Protein AF-A0A915I0V1-F1 (afdb_monomer_lite)

Secondary structure (DSSP, 8-state):
-HHHHS-HHHHHHHHHHHHHHHHHHHHHHHHHHHHHHHHHHHHTT--SSSSSHHHHHHHHHHHHHHHHHHHHH-HHHHHHHHHHHHHHHHHHHHHHHHHHHSPPPTTTT--

Foldseek 3Di:
DCCVPPPVVCVVVVVVVVVVVVVVVVLVVLLVVLVVVLVVCVVVVHDPDPSDPVSSVVSSVVVVVVVVVVVVVDCVVVVVVVVVVVVVVVVVVVVVVVVVVDDDDPVRVVD

Sequence (111 aa):
MISRSLGPEFGGSVGIVFSLANIMAGAMNVVGFAETCRDLMRDHKTKIIDADTNDIRIIGCAVLLLLACIVLVGVDFEIKAQVVLLVVLTAALVNYAVGTFLTPTLVQRSK

Radius of gyration: 20.17 Å; chains: 1; bounding box: 41×42×51 Å

pLDDT: mean 87.23, std 10.29, range [47.47, 96.69]

InterPro domains:
  IPR004841 Amino acid permease/SLC12A domain [PF00324] (1-104)
  IPR004842 SLC12A transporter family [PTHR11827] (1-105)

Structure (mmCIF, N/CA/C/O backbone):
data_AF-A0A915I0V1-F1
#
_entry.id   AF-A0A915I0V1-F1
#
loop_
_atom_site.group_PDB
_atom_site.id
_atom_site.type_symbol
_atom_site.label_atom_id
_atom_site.label_alt_id
_atom_site.label_comp_id
_atom_site.label_asym_id
_atom_site.label_entity_id
_atom_site.label_seq_id
_atom_site.pdbx_PDB_ins_code
_atom_site.Cartn_x
_atom_site.Cartn_y
_atom_site.Cartn_z
_atom_site.occupancy
_atom_site.B_iso_or_equiv
_atom_site.auth_seq_id
_atom_site.auth_comp_id
_atom_site.auth_asym_id
_atom_site.auth_atom_id
_atom_site.pdbx_PDB_model_num
ATOM 1 N N . MET A 1 1 ? -13.881 4.326 23.226 1.00 69.62 1 MET A N 1
ATOM 2 C CA . MET A 1 1 ? -13.553 3.652 24.507 1.00 69.62 1 MET A CA 1
ATOM 3 C C . MET A 1 1 ? -12.560 4.471 25.331 1.00 69.62 1 MET A C 1
ATOM 5 O O . MET A 1 1 ? -12.857 4.744 26.480 1.00 69.62 1 MET A O 1
ATOM 9 N N . ILE A 1 2 ? -11.469 4.969 24.738 1.00 71.56 2 ILE A N 1
ATOM 10 C CA . ILE A 1 2 ? -10.422 5.762 25.421 1.00 71.56 2 ILE A CA 1
ATOM 11 C C . ILE A 1 2 ? -10.945 7.077 26.040 1.00 71.56 2 ILE A C 1
ATOM 13 O O . ILE A 1 2 ? -10.708 7.327 27.217 1.00 71.56 2 ILE A O 1
ATOM 17 N N . SER A 1 3 ? -11.728 7.879 25.308 1.00 70.38 3 SER A N 1
ATOM 18 C CA . SER A 1 3 ? -12.257 9.167 25.807 1.00 70.38 3 SER A CA 1
ATOM 19 C C . SER A 1 3 ? -13.224 9.052 26.993 1.00 70.38 3 SER A C 1
ATOM 21 O O . SER A 1 3 ? -13.386 10.007 27.746 1.00 70.38 3 SER A O 1
ATOM 23 N N . ARG A 1 4 ? -13.856 7.883 27.177 1.00 79.19 4 ARG A N 1
ATOM 24 C CA . ARG A 1 4 ? -14.727 7.593 28.328 1.00 79.19 4 ARG A CA 1
ATOM 25 C C . ARG A 1 4 ? -13.945 7.165 29.570 1.00 79.19 4 ARG A C 1
ATOM 27 O O . ARG A 1 4 ? -14.431 7.387 30.669 1.00 79.19 4 ARG A O 1
ATOM 34 N N . SER A 1 5 ? -12.772 6.556 29.398 1.00 83.19 5 SER A N 1
ATOM 35 C CA . SER A 1 5 ? -11.957 6.045 30.508 1.00 83.19 5 SER A CA 1
ATOM 36 C C . SER A 1 5 ? -10.888 7.031 30.991 1.00 83.19 5 SER A C 1
ATOM 38 O O . SER A 1 5 ? -10.530 6.981 32.159 1.00 83.19 5 SER A O 1
ATOM 40 N N . LEU A 1 6 ? -10.377 7.913 30.122 1.00 78.25 6 LEU A N 1
ATOM 41 C CA . LEU A 1 6 ? -9.246 8.815 30.417 1.00 78.25 6 LEU A CA 1
ATOM 42 C C . LEU A 1 6 ? -9.624 10.307 30.449 1.00 78.25 6 LEU A C 1
ATOM 44 O O . LEU A 1 6 ? -8.768 11.156 30.667 1.00 78.25 6 LEU A O 1
ATOM 48 N N . GLY A 1 7 ? -10.901 10.631 30.240 1.00 86.00 7 GLY A N 1
ATOM 49 C CA . GLY A 1 7 ? -11.389 12.006 30.163 1.00 86.00 7 GLY A CA 1
ATOM 50 C C . GLY A 1 7 ? -11.282 12.620 28.755 1.00 86.00 7 GLY A C 1
ATOM 51 O O . GLY A 1 7 ? -10.515 12.145 27.908 1.00 86.00 7 GLY A O 1
ATOM 52 N N . PRO A 1 8 ? -12.079 13.666 28.468 1.00 81.00 8 PRO A N 1
ATOM 53 C CA . PRO A 1 8 ? -12.168 14.284 27.143 1.00 81.00 8 PRO A CA 1
ATOM 54 C C . PRO A 1 8 ? -10.851 14.930 26.685 1.00 81.00 8 PRO A C 1
ATOM 56 O O . PRO A 1 8 ? -10.538 14.898 25.496 1.00 81.00 8 PRO A O 1
ATOM 59 N N . GLU A 1 9 ? -10.050 15.444 27.619 1.00 86.75 9 GLU A N 1
ATOM 60 C CA . GLU A 1 9 ? -8.743 16.063 27.360 1.00 86.75 9 GLU A CA 1
ATOM 61 C C . GLU A 1 9 ? -7.677 15.072 26.856 1.00 86.75 9 GLU A C 1
ATOM 63 O O . GLU A 1 9 ? -6.999 15.328 25.853 1.00 86.75 9 GLU A O 1
ATOM 68 N N . PHE A 1 10 ? -7.581 13.890 27.468 1.00 79.38 10 PHE A N 1
ATOM 69 C CA . PHE A 1 10 ? -6.691 12.824 26.999 1.00 79.38 10 PHE A CA 1
ATOM 70 C C . PHE A 1 10 ? -7.267 12.084 25.788 1.00 79.38 10 PHE A C 1
ATOM 72 O O . PHE A 1 10 ? -6.529 11.687 24.891 1.00 79.38 10 PHE A O 1
ATOM 79 N N . GLY A 1 11 ? -8.592 11.935 25.705 1.00 87.38 11 GLY A N 1
ATOM 80 C CA . GLY A 1 11 ? -9.243 11.311 24.553 1.00 87.38 11 GLY A CA 1
ATOM 81 C C . GLY A 1 11 ? -9.078 12.106 23.254 1.00 87.38 11 GLY A C 1
ATOM 82 O O . GLY A 1 11 ? -8.844 11.508 22.204 1.00 87.38 11 GLY A O 1
ATOM 83 N N . GLY A 1 12 ? -9.185 13.438 23.319 1.00 88.31 12 GLY A N 1
ATOM 84 C CA . GLY A 1 12 ? -9.060 14.315 22.153 1.00 88.31 12 GLY A CA 1
ATOM 85 C C . GLY A 1 12 ? -7.630 14.395 21.617 1.00 88.31 12 GLY A C 1
ATOM 86 O O . GLY A 1 12 ? -7.403 14.193 20.425 1.00 88.31 12 GLY A O 1
ATOM 87 N N . SER A 1 13 ? -6.656 14.624 22.501 1.00 90.56 13 SER A N 1
ATOM 88 C CA . SER A 1 13 ? -5.237 14.725 22.130 1.00 90.56 13 SER A CA 1
ATOM 89 C C . SER A 1 13 ? -4.688 13.414 21.557 1.00 90.56 13 SER A C 1
ATOM 91 O O . SER A 1 13 ? -4.116 13.409 20.465 1.00 90.56 13 SER A O 1
ATOM 93 N N . VAL A 1 14 ? -4.935 12.284 22.229 1.00 91.50 14 VAL A N 1
ATOM 94 C CA . VAL A 1 14 ? -4.529 10.954 21.741 1.00 91.50 14 VAL A CA 1
ATOM 95 C C . VAL A 1 14 ? -5.239 10.607 20.430 1.00 91.50 14 VAL A C 1
ATOM 97 O O . VAL A 1 14 ? -4.620 10.039 19.533 1.00 91.50 14 VAL A O 1
ATOM 100 N N . GLY A 1 15 ? -6.512 10.989 20.276 1.00 91.31 15 GLY A N 1
ATOM 101 C CA . GLY A 1 15 ? -7.277 10.757 19.050 1.00 91.31 15 GLY A CA 1
ATOM 102 C C . GLY A 1 15 ? -6.679 11.440 17.816 1.00 91.31 15 GLY A C 1
ATOM 103 O O . GLY A 1 15 ? -6.591 10.817 16.759 1.00 91.31 15 GLY A O 1
ATOM 104 N N . ILE A 1 16 ? -6.212 12.687 17.949 1.00 93.75 16 ILE A N 1
ATOM 105 C CA . ILE A 1 16 ? -5.583 13.426 16.841 1.00 93.75 16 ILE A CA 1
ATOM 106 C C . ILE A 1 16 ? -4.269 12.759 16.422 1.00 93.75 16 ILE A C 1
ATOM 108 O O . ILE A 1 16 ? -4.060 12.506 15.235 1.00 93.75 16 ILE A O 1
ATOM 112 N N . VAL A 1 17 ? -3.407 12.425 17.387 1.00 94.69 17 VAL A N 1
ATOM 113 C CA . VAL A 1 17 ? -2.121 11.765 17.108 1.00 94.69 17 VAL A CA 1
ATOM 114 C C . VAL A 1 17 ? -2.341 10.394 16.467 1.00 94.69 17 VAL A C 1
ATOM 116 O O . VAL A 1 17 ? -1.687 10.060 15.481 1.00 94.69 17 VAL A O 1
ATOM 119 N N . PHE A 1 18 ? -3.300 9.618 16.975 1.00 93.56 18 PHE A N 1
ATOM 120 C CA . PHE A 1 18 ? -3.639 8.309 16.421 1.00 93.56 18 PHE A CA 1
ATOM 121 C C . PHE A 1 18 ? -4.204 8.403 14.997 1.00 93.56 18 PHE A C 1
ATOM 123 O O . PHE A 1 18 ? -3.858 7.593 14.140 1.00 93.56 18 PHE A O 1
ATOM 130 N N . SER A 1 19 ? -5.043 9.402 14.714 1.00 94.75 19 SER A N 1
ATOM 131 C CA . SER A 1 19 ?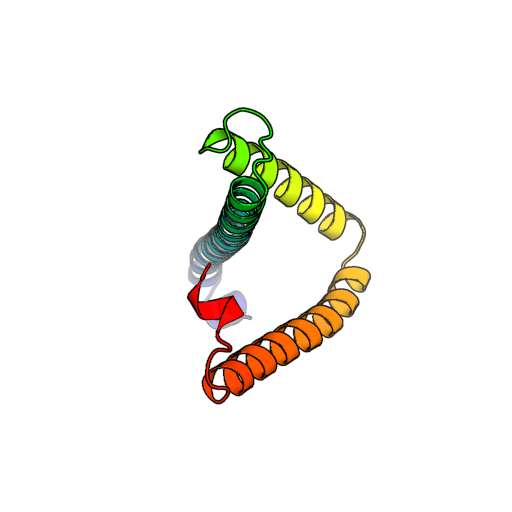 -5.558 9.636 13.360 1.00 94.75 19 SER A CA 1
ATOM 132 C C . SER A 1 19 ? -4.425 9.953 12.379 1.00 94.75 19 SER A C 1
ATOM 134 O O . SER A 1 19 ? -4.311 9.307 11.337 1.00 94.75 19 SER A O 1
ATOM 136 N N . LEU A 1 20 ? -3.515 10.862 12.749 1.00 96.12 20 LEU A N 1
ATOM 137 C CA . LEU A 1 20 ? -2.339 11.192 11.937 1.00 96.12 20 LEU A CA 1
ATOM 138 C C . LEU A 1 20 ? -1.439 9.976 11.695 1.00 96.12 20 LEU A C 1
ATOM 140 O O . LEU A 1 20 ? -0.980 9.771 10.573 1.00 96.12 20 LEU A O 1
ATOM 144 N N . ALA A 1 21 ? -1.224 9.147 12.718 1.00 96.69 21 ALA A N 1
ATOM 145 C CA . ALA A 1 21 ? -0.447 7.921 12.584 1.00 96.69 21 ALA A CA 1
ATOM 146 C C . ALA A 1 21 ? -1.073 6.950 11.567 1.00 96.69 21 ALA A C 1
ATOM 148 O O . ALA A 1 21 ? -0.360 6.415 10.721 1.00 96.69 21 ALA A O 1
ATOM 149 N N . ASN A 1 22 ? -2.399 6.768 11.589 1.00 95.44 22 ASN A N 1
ATOM 150 C CA . ASN A 1 22 ? -3.089 5.925 10.607 1.00 95.44 22 ASN A CA 1
ATOM 151 C C . ASN A 1 22 ? -3.019 6.503 9.187 1.00 95.44 22 ASN A C 1
ATOM 153 O O . ASN A 1 22 ? -2.815 5.750 8.237 1.00 95.44 22 ASN A O 1
ATOM 157 N N . ILE A 1 23 ? -3.130 7.827 9.034 1.00 95.19 23 ILE A N 1
ATOM 158 C CA . ILE A 1 23 ? -2.980 8.495 7.731 1.00 95.19 23 ILE A CA 1
ATOM 159 C C . ILE A 1 23 ? -1.572 8.261 7.172 1.00 95.19 23 ILE A C 1
ATOM 161 O O . ILE A 1 23 ? -1.421 7.889 6.009 1.00 95.19 23 ILE A O 1
ATOM 165 N N . MET A 1 24 ? -0.541 8.426 8.004 1.00 96.19 24 MET A N 1
ATOM 166 C CA . MET A 1 24 ? 0.851 8.185 7.616 1.00 96.19 24 MET A CA 1
ATOM 167 C C . MET A 1 24 ? 1.092 6.719 7.244 1.00 96.19 24 MET A C 1
ATOM 169 O O . MET A 1 24 ? 1.698 6.447 6.210 1.00 96.19 24 MET A O 1
ATOM 173 N N . ALA A 1 25 ? 0.574 5.773 8.032 1.00 96.06 25 ALA A N 1
ATOM 174 C CA . ALA A 1 25 ? 0.672 4.346 7.730 1.00 96.06 25 ALA A CA 1
ATOM 175 C C . ALA A 1 25 ? -0.002 3.997 6.390 1.00 96.06 25 ALA A C 1
ATOM 177 O O . ALA A 1 25 ? 0.575 3.284 5.569 1.00 96.06 25 ALA A O 1
ATOM 178 N N . GLY A 1 26 ? -1.188 4.557 6.129 1.00 94.69 26 GLY A N 1
ATOM 179 C CA . GLY A 1 26 ? -1.874 4.417 4.844 1.00 94.69 26 GLY A CA 1
ATOM 180 C C . GLY A 1 26 ? -1.048 4.967 3.679 1.00 94.69 26 GLY A C 1
ATOM 181 O O . GLY A 1 26 ? -0.884 4.288 2.667 1.00 94.69 26 GLY A O 1
ATOM 182 N N . ALA A 1 27 ? -0.463 6.157 3.837 1.00 95.44 27 ALA A N 1
ATOM 183 C CA . ALA A 1 27 ? 0.400 6.758 2.823 1.00 95.44 27 ALA A CA 1
ATOM 184 C C . ALA A 1 27 ? 1.644 5.901 2.531 1.00 95.44 27 ALA A C 1
ATOM 186 O O . ALA A 1 27 ? 1.978 5.691 1.367 1.00 95.44 27 ALA A O 1
ATOM 187 N N . MET A 1 28 ? 2.296 5.355 3.564 1.00 96.38 28 MET A N 1
ATOM 188 C CA . MET A 1 28 ? 3.467 4.483 3.402 1.00 96.38 28 MET A CA 1
ATOM 189 C C . MET A 1 28 ? 3.138 3.199 2.632 1.00 96.38 28 MET A C 1
ATOM 191 O O . MET A 1 28 ? 3.918 2.794 1.772 1.00 96.38 28 MET A O 1
ATOM 195 N N . ASN A 1 29 ? 1.971 2.596 2.875 1.00 95.38 29 ASN A N 1
ATOM 196 C CA . ASN A 1 29 ? 1.531 1.420 2.122 1.00 95.38 29 ASN A CA 1
ATOM 197 C C . ASN A 1 29 ? 1.330 1.735 0.630 1.00 95.38 29 ASN A C 1
ATOM 199 O O . ASN A 1 29 ? 1.731 0.948 -0.227 1.00 95.38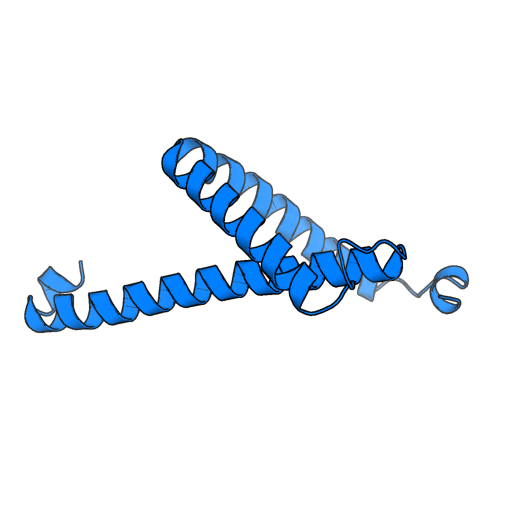 29 ASN A O 1
ATOM 203 N N . VAL A 1 30 ? 0.744 2.894 0.308 1.00 95.94 30 VAL A N 1
ATOM 204 C CA . VAL A 1 30 ? 0.529 3.319 -1.087 1.00 95.94 30 VAL A CA 1
ATOM 205 C C . VAL A 1 30 ? 1.853 3.621 -1.790 1.00 95.94 30 VAL A C 1
ATOM 207 O O . VAL A 1 30 ? 2.042 3.207 -2.933 1.00 95.94 30 VAL A O 1
ATOM 210 N N . VAL A 1 31 ? 2.782 4.309 -1.118 1.00 95.06 31 VAL A N 1
ATOM 211 C CA . VAL A 1 31 ? 4.101 4.623 -1.690 1.00 95.06 31 VAL A CA 1
ATOM 212 C C . VAL A 1 31 ? 4.906 3.348 -1.948 1.00 95.06 31 VAL A C 1
ATOM 214 O O . VAL A 1 31 ? 5.391 3.178 -3.063 1.00 95.06 31 VAL A O 1
ATOM 217 N N . GLY A 1 32 ? 4.967 2.413 -0.993 1.00 95.50 32 GLY A N 1
ATOM 218 C CA . GLY A 1 32 ? 5.690 1.148 -1.181 1.00 95.50 32 GLY A CA 1
ATOM 219 C C . GLY A 1 32 ? 5.112 0.280 -2.308 1.00 95.50 32 GLY A C 1
ATOM 220 O O . GLY A 1 32 ? 5.851 -0.358 -3.065 1.00 95.50 32 GLY A O 1
ATOM 221 N N . PHE A 1 33 ? 3.787 0.299 -2.489 1.00 95.06 33 PHE A N 1
ATOM 222 C CA . PHE A 1 33 ? 3.149 -0.327 -3.649 1.00 95.06 33 PHE A CA 1
ATOM 223 C C . PHE A 1 33 ? 3.562 0.350 -4.966 1.00 95.06 33 PHE A C 1
ATOM 225 O O . PHE A 1 33 ? 3.940 -0.337 -5.915 1.00 95.06 33 PHE A O 1
ATOM 232 N N . ALA A 1 34 ? 3.541 1.685 -5.025 1.00 94.69 34 ALA A N 1
ATOM 233 C CA . ALA A 1 34 ? 3.921 2.437 -6.221 1.00 94.69 34 ALA A CA 1
ATOM 234 C C . ALA A 1 34 ? 5.396 2.225 -6.611 1.00 94.69 34 ALA A C 1
ATOM 236 O O . ALA A 1 34 ? 5.696 2.092 -7.799 1.00 94.69 34 ALA A O 1
ATOM 237 N N . GLU A 1 35 ? 6.300 2.134 -5.632 1.00 93.69 35 GLU A N 1
ATOM 238 C CA . GLU A 1 35 ? 7.708 1.770 -5.842 1.00 93.69 35 GLU A CA 1
ATOM 239 C C . GLU A 1 35 ? 7.834 0.374 -6.460 1.00 93.69 35 GLU A C 1
ATOM 241 O O . GLU A 1 35 ? 8.462 0.220 -7.508 1.00 93.69 35 GLU A O 1
ATOM 246 N N . THR A 1 36 ? 7.142 -0.617 -5.889 1.00 93.56 36 THR A N 1
ATOM 247 C CA . THR A 1 36 ? 7.144 -1.997 -6.402 1.00 93.56 36 THR A CA 1
ATOM 248 C C . THR A 1 36 ? 6.609 -2.071 -7.838 1.00 93.56 36 THR A C 1
ATOM 250 O O . THR A 1 36 ? 7.181 -2.757 -8.686 1.00 93.56 36 THR A O 1
ATOM 253 N N . CYS A 1 37 ? 5.534 -1.339 -8.155 1.00 91.56 37 CYS A N 1
ATOM 254 C CA . CYS A 1 37 ? 5.004 -1.260 -9.519 1.00 91.56 37 CYS A CA 1
ATOM 255 C C . CYS A 1 37 ? 6.000 -0.627 -10.495 1.00 91.56 37 CYS A C 1
ATOM 257 O O . CYS A 1 37 ? 6.178 -1.130 -11.605 1.00 91.56 37 CYS A O 1
ATOM 259 N N . ARG A 1 38 ? 6.658 0.463 -10.090 1.00 89.75 38 ARG A N 1
ATOM 260 C CA . ARG A 1 38 ? 7.664 1.144 -10.909 1.00 89.75 38 ARG A CA 1
ATOM 261 C C . ARG A 1 38 ? 8.878 0.249 -11.160 1.00 89.75 38 ARG A C 1
ATOM 263 O O . ARG A 1 38 ? 9.385 0.237 -12.281 1.00 89.75 38 ARG A O 1
ATOM 270 N N . ASP A 1 39 ? 9.324 -0.509 -10.165 1.00 89.69 39 ASP A N 1
ATOM 271 C CA . ASP A 1 39 ? 10.439 -1.450 -10.317 1.00 89.69 39 ASP A CA 1
ATOM 272 C C . ASP A 1 39 ? 10.079 -2.597 -11.267 1.00 89.69 39 ASP A C 1
ATOM 274 O O . ASP A 1 39 ? 10.833 -2.885 -12.198 1.00 89.69 39 ASP A O 1
ATOM 278 N N . LEU A 1 40 ? 8.866 -3.147 -11.153 1.00 89.44 40 LEU A N 1
ATOM 279 C CA . LEU A 1 40 ? 8.369 -4.144 -12.102 1.00 89.44 40 LEU A CA 1
ATOM 280 C C . LEU A 1 40 ? 8.304 -3.591 -13.538 1.00 89.44 40 LEU A C 1
ATOM 282 O O . LEU A 1 40 ? 8.691 -4.261 -14.495 1.00 89.44 40 LEU A O 1
ATOM 286 N N . MET A 1 41 ? 7.852 -2.348 -13.717 1.00 86.12 41 MET A N 1
ATOM 287 C CA . MET A 1 41 ? 7.835 -1.702 -15.033 1.00 86.12 41 MET A CA 1
ATOM 288 C C . MET A 1 41 ? 9.243 -1.507 -15.610 1.00 86.12 41 MET A C 1
ATOM 290 O O . MET A 1 41 ? 9.445 -1.721 -16.812 1.00 86.12 41 MET A O 1
ATOM 294 N N . ARG A 1 42 ? 10.222 -1.142 -14.767 1.00 84.94 42 ARG A N 1
ATOM 295 C CA . ARG A 1 42 ? 11.632 -1.011 -15.164 1.00 84.94 42 ARG A CA 1
ATOM 296 C C . ARG A 1 42 ? 12.195 -2.331 -15.684 1.00 84.94 42 ARG A C 1
ATOM 298 O O . ARG A 1 42 ? 12.811 -2.323 -16.753 1.00 84.94 42 ARG A O 1
ATOM 305 N N . ASP A 1 43 ? 11.925 -3.444 -15.005 1.00 85.25 43 ASP A N 1
ATOM 306 C CA . ASP A 1 43 ? 12.370 -4.780 -15.430 1.00 85.25 43 ASP A CA 1
ATOM 307 C C . ASP A 1 43 ? 11.798 -5.175 -16.799 1.00 85.25 43 ASP A C 1
ATOM 309 O O . ASP A 1 43 ? 12.480 -5.773 -17.636 1.00 85.25 43 ASP A O 1
ATOM 313 N N . HIS A 1 44 ? 10.561 -4.762 -17.080 1.00 84.06 44 HIS A N 1
ATOM 314 C CA . HIS A 1 44 ? 9.895 -4.967 -18.366 1.00 84.06 44 HIS A CA 1
ATOM 315 C C . HIS A 1 44 ? 10.198 -3.879 -19.416 1.00 84.06 44 HIS A C 1
ATOM 317 O O . HIS A 1 44 ? 9.542 -3.837 -20.459 1.00 84.06 44 HIS A O 1
ATOM 323 N N . LYS A 1 45 ? 11.186 -2.999 -19.179 1.00 78.75 45 LYS A N 1
ATOM 324 C CA . LYS A 1 45 ? 11.581 -1.876 -20.061 1.00 78.75 45 LYS A CA 1
ATOM 325 C C . LYS A 1 45 ? 10.428 -0.936 -20.447 1.00 78.75 45 LYS A C 1
ATOM 327 O O . LYS A 1 45 ? 10.505 -0.247 -21.464 1.00 78.75 45 LYS A O 1
ATOM 332 N N . THR A 1 46 ? 9.375 -0.888 -19.639 1.00 73.31 46 THR A N 1
ATOM 333 C CA . THR A 1 46 ? 8.206 -0.032 -19.858 1.00 73.31 46 THR A CA 1
ATOM 334 C C . THR A 1 46 ? 8.320 1.198 -18.960 1.00 73.31 46 THR A C 1
ATOM 336 O O . THR A 1 46 ? 8.718 1.088 -17.803 1.00 73.31 46 THR A O 1
ATOM 339 N N . LYS A 1 47 ? 8.016 2.388 -19.485 1.00 78.19 47 LYS A N 1
ATOM 340 C CA . LYS A 1 47 ? 8.095 3.660 -18.747 1.00 78.19 47 LYS A CA 1
ATOM 341 C C . LYS A 1 47 ? 6.811 4.454 -18.970 1.00 78.19 47 LYS A C 1
ATOM 343 O O . LYS A 1 47 ? 6.296 4.416 -20.085 1.00 78.19 47 LYS A O 1
ATOM 348 N N . ILE A 1 48 ? 6.304 5.151 -17.948 1.00 74.44 48 ILE A N 1
ATOM 349 C CA . ILE A 1 48 ? 5.176 6.080 -18.129 1.00 74.44 48 ILE A CA 1
ATOM 350 C C . ILE A 1 48 ? 5.714 7.416 -18.646 1.00 74.44 48 ILE A C 1
ATOM 352 O O . ILE A 1 48 ? 5.350 7.823 -19.747 1.00 74.44 48 ILE A O 1
ATOM 356 N N . ILE A 1 49 ? 6.615 8.066 -17.901 1.00 75.44 49 ILE A N 1
ATOM 357 C CA . ILE A 1 49 ? 7.279 9.307 -18.332 1.00 75.44 49 ILE A CA 1
ATOM 358 C C . ILE A 1 49 ? 8.795 9.123 -18.342 1.00 75.44 49 ILE A C 1
ATOM 360 O O . ILE A 1 49 ? 9.419 9.146 -19.401 1.00 75.44 49 ILE A O 1
ATOM 364 N N . ASP A 1 50 ? 9.392 8.913 -17.171 1.00 73.12 50 ASP A N 1
ATOM 365 C CA . ASP A 1 50 ? 10.846 8.824 -16.986 1.00 73.12 50 ASP A CA 1
ATOM 366 C C . ASP A 1 50 ? 11.280 7.506 -16.321 1.00 73.12 50 ASP A C 1
ATOM 368 O O . ASP A 1 50 ? 12.475 7.189 -16.283 1.00 73.12 50 ASP A O 1
ATOM 372 N N . ALA A 1 51 ? 10.308 6.696 -15.878 1.00 70.62 51 ALA A N 1
ATOM 373 C CA . ALA A 1 51 ? 10.497 5.547 -15.001 1.00 70.62 51 ALA A CA 1
ATOM 374 C C . ALA A 1 51 ? 11.242 5.896 -13.721 1.00 70.62 51 ALA A C 1
ATOM 376 O O . ALA A 1 51 ? 11.967 5.053 -13.209 1.00 70.62 51 ALA A O 1
ATOM 377 N N . ASP A 1 52 ? 11.112 7.108 -13.195 1.00 79.75 52 ASP A N 1
ATOM 378 C CA . ASP A 1 52 ? 11.786 7.516 -11.972 1.00 79.75 52 ASP A CA 1
ATOM 379 C C . ASP A 1 52 ? 10.798 8.047 -10.925 1.00 79.75 52 ASP A C 1
ATOM 381 O O . ASP A 1 52 ? 9.744 7.447 -10.714 1.00 79.75 52 ASP A O 1
ATOM 385 N N . THR A 1 53 ? 11.148 9.108 -10.200 1.00 86.44 53 THR A N 1
ATOM 386 C CA . THR A 1 53 ? 10.354 9.600 -9.067 1.00 86.44 53 THR A CA 1
ATOM 387 C C . THR A 1 53 ? 8.970 10.088 -9.501 1.00 86.44 53 THR A C 1
ATOM 389 O O . THR A 1 53 ? 8.010 10.010 -8.733 1.00 86.44 53 THR A O 1
ATOM 392 N N . ASN A 1 54 ? 8.842 10.589 -10.732 1.00 87.88 54 ASN A N 1
ATOM 393 C CA . ASN A 1 54 ? 7.575 11.106 -11.229 1.00 87.88 54 ASN A CA 1
ATOM 394 C C . ASN A 1 54 ? 6.553 9.986 -11.475 1.00 87.88 54 ASN A C 1
ATOM 396 O O . ASN A 1 54 ? 5.385 10.131 -11.113 1.00 87.88 54 ASN A O 1
ATOM 400 N N . ASP A 1 55 ? 7.001 8.838 -11.987 1.00 87.31 55 ASP A N 1
ATOM 401 C CA . ASP A 1 55 ? 6.144 7.666 -12.190 1.00 87.31 55 ASP A CA 1
ATOM 402 C C . ASP A 1 55 ? 5.595 7.139 -10.847 1.00 87.31 55 ASP A C 1
ATOM 404 O O . ASP A 1 55 ? 4.406 6.832 -10.748 1.00 87.31 55 ASP A O 1
ATOM 408 N N . ILE A 1 56 ? 6.406 7.147 -9.777 1.00 90.94 56 ILE A N 1
ATOM 409 C CA . ILE A 1 56 ? 5.962 6.775 -8.417 1.00 90.94 56 ILE A CA 1
ATOM 410 C C . ILE A 1 56 ? 4.845 7.711 -7.933 1.00 90.94 56 ILE A C 1
ATOM 412 O O . ILE A 1 56 ? 3.842 7.253 -7.387 1.00 90.94 56 ILE A O 1
ATOM 416 N N . ARG A 1 57 ? 4.978 9.026 -8.159 1.00 93.06 57 ARG A N 1
ATOM 417 C CA . ARG A 1 57 ? 3.963 10.017 -7.755 1.00 93.06 57 ARG A CA 1
ATOM 418 C C . ARG A 1 57 ? 2.651 9.831 -8.509 1.00 93.06 57 ARG A C 1
ATOM 420 O O . ARG A 1 57 ? 1.589 9.907 -7.898 1.00 93.06 57 ARG A O 1
ATOM 427 N N . ILE A 1 58 ? 2.713 9.581 -9.815 1.00 92.56 58 ILE A N 1
ATOM 428 C CA . ILE A 1 58 ? 1.520 9.399 -10.653 1.00 92.56 58 ILE A CA 1
ATOM 429 C C . ILE A 1 58 ? 0.777 8.126 -10.254 1.00 92.56 58 ILE A C 1
ATOM 431 O O . ILE A 1 58 ? -0.430 8.180 -10.013 1.00 92.56 58 ILE A O 1
ATOM 435 N N . ILE A 1 59 ? 1.493 7.003 -10.131 1.00 93.50 59 ILE A N 1
ATOM 436 C CA . ILE A 1 59 ? 0.907 5.726 -9.707 1.00 93.50 59 ILE A CA 1
ATOM 437 C C . ILE A 1 59 ? 0.344 5.860 -8.288 1.00 93.50 59 ILE A C 1
ATOM 439 O O . ILE A 1 59 ? -0.803 5.489 -8.051 1.00 93.50 59 ILE A O 1
ATOM 443 N N . GLY A 1 60 ? 1.102 6.457 -7.365 1.00 94.31 60 GLY A N 1
ATOM 444 C CA . GLY A 1 60 ? 0.663 6.687 -5.989 1.00 94.31 60 GLY A CA 1
ATOM 445 C C . GLY A 1 60 ? -0.617 7.524 -5.904 1.00 94.31 60 GLY A C 1
ATOM 446 O O . GLY A 1 60 ? -1.565 7.119 -5.234 1.00 94.31 60 GLY A O 1
ATOM 447 N N . CYS A 1 61 ? -0.697 8.647 -6.627 1.00 94.81 61 CYS A N 1
ATOM 448 C CA . CYS A 1 61 ? -1.905 9.477 -6.681 1.00 94.81 61 CYS A CA 1
ATOM 449 C C . CYS A 1 61 ? -3.100 8.728 -7.287 1.00 94.81 61 CYS A C 1
ATOM 451 O O . CYS A 1 61 ? -4.206 8.816 -6.756 1.00 94.81 61 CYS A O 1
ATOM 453 N N . ALA A 1 62 ? -2.893 7.976 -8.371 1.00 95.25 62 ALA A N 1
ATOM 454 C CA . ALA A 1 62 ? -3.954 7.198 -9.006 1.00 95.25 62 ALA A CA 1
ATOM 455 C C . ALA A 1 62 ? -4.504 6.108 -8.070 1.00 95.25 62 ALA A C 1
ATOM 457 O O . ALA A 1 62 ? -5.719 5.964 -7.935 1.00 95.25 62 ALA A O 1
ATOM 458 N N . VAL A 1 63 ? -3.620 5.383 -7.377 1.00 95.50 63 VAL A N 1
ATOM 459 C CA . VAL A 1 63 ? -3.992 4.347 -6.402 1.00 95.50 63 VAL A CA 1
ATOM 460 C C . VAL A 1 63 ? -4.709 4.959 -5.204 1.00 95.50 63 VAL A C 1
ATOM 462 O O . VAL A 1 63 ? -5.733 4.433 -4.781 1.00 95.50 63 VAL A O 1
ATOM 465 N N . LEU A 1 64 ? -4.228 6.088 -4.681 1.00 95.38 64 LEU A N 1
ATOM 466 C CA . LEU A 1 64 ? -4.864 6.765 -3.552 1.00 95.38 64 LEU A CA 1
ATOM 467 C C . LEU A 1 64 ? -6.277 7.253 -3.898 1.00 95.38 64 LEU A C 1
ATOM 469 O O . LEU A 1 64 ? -7.192 7.081 -3.095 1.00 95.38 64 LEU A O 1
ATOM 473 N N . LEU A 1 65 ? -6.478 7.799 -5.102 1.00 95.31 65 LEU A N 1
ATOM 474 C CA . LEU A 1 65 ? -7.806 8.175 -5.595 1.00 95.31 65 LEU A CA 1
ATOM 475 C C . LEU A 1 65 ? -8.721 6.957 -5.754 1.00 95.31 65 LEU A C 1
ATOM 477 O O . LEU A 1 65 ? -9.877 7.008 -5.344 1.00 95.31 65 LEU A O 1
ATOM 481 N N . LEU A 1 66 ? -8.207 5.852 -6.296 1.00 93.38 66 LEU A N 1
ATOM 482 C CA . LEU A 1 66 ? -8.960 4.606 -6.436 1.00 93.38 66 LEU A CA 1
ATOM 483 C C . LEU A 1 66 ? -9.390 4.068 -5.063 1.00 93.38 66 LEU A C 1
ATOM 485 O O . LEU A 1 66 ? -10.566 3.767 -4.864 1.00 93.38 66 LEU A O 1
ATOM 489 N N . LEU A 1 67 ? -8.468 4.002 -4.100 1.00 91.94 67 LEU A N 1
ATOM 490 C CA . LEU A 1 67 ? -8.765 3.580 -2.729 1.00 91.94 67 LEU A CA 1
ATOM 491 C C . LEU A 1 67 ? -9.794 4.504 -2.069 1.00 91.94 67 LEU A C 1
ATOM 493 O O . LEU A 1 67 ? -10.733 4.014 -1.447 1.00 91.94 67 LEU A O 1
ATOM 497 N N . ALA A 1 68 ? -9.682 5.822 -2.261 1.00 91.75 68 ALA A N 1
ATOM 498 C CA . ALA A 1 68 ? -10.680 6.773 -1.778 1.00 91.75 68 ALA A CA 1
ATOM 499 C C . ALA A 1 68 ? -12.066 6.499 -2.387 1.00 91.75 68 ALA A C 1
ATOM 501 O O . ALA A 1 68 ? -13.058 6.487 -1.661 1.00 91.75 68 ALA A O 1
ATOM 502 N N . CYS A 1 69 ? -12.148 6.208 -3.689 1.00 92.06 69 CYS A N 1
ATOM 503 C CA . CYS A 1 69 ? -13.403 5.812 -4.327 1.00 92.06 69 CYS A CA 1
ATOM 504 C C . CYS A 1 69 ? -13.979 4.522 -3.724 1.00 92.06 69 CYS A C 1
ATOM 506 O O . CYS A 1 69 ? -15.178 4.473 -3.470 1.00 92.06 69 CYS A O 1
ATOM 508 N N . ILE A 1 70 ? -13.157 3.502 -3.450 1.00 90.00 70 ILE A N 1
ATOM 509 C CA . ILE A 1 70 ? -13.625 2.247 -2.830 1.00 90.00 70 ILE A CA 1
ATOM 510 C C . ILE A 1 70 ? -14.239 2.512 -1.451 1.00 90.00 70 ILE A C 1
ATOM 512 O O . ILE A 1 70 ? -15.340 2.035 -1.173 1.00 90.00 70 ILE A O 1
ATOM 516 N N . VAL A 1 71 ? -13.567 3.311 -0.618 1.00 89.25 71 VAL A N 1
ATOM 517 C CA . VAL A 1 71 ? -14.052 3.653 0.730 1.00 89.25 71 VAL A CA 1
ATOM 518 C C . VAL A 1 71 ? -15.390 4.400 0.672 1.00 89.25 71 VAL A C 1
ATOM 520 O O . VAL A 1 71 ? -16.252 4.184 1.521 1.00 89.25 71 VAL A O 1
ATOM 523 N N . LEU A 1 72 ? -15.601 5.240 -0.348 1.00 89.38 72 LEU A N 1
ATOM 524 C CA . LEU A 1 72 ? -16.871 5.947 -0.553 1.00 89.38 72 LEU A CA 1
ATOM 525 C C . LEU A 1 72 ? -18.005 5.038 -1.052 1.00 89.38 72 LEU A C 1
ATOM 527 O O . LEU A 1 72 ? -19.168 5.317 -0.768 1.00 89.38 72 LEU A O 1
ATOM 531 N N . VAL A 1 73 ? -17.694 3.978 -1.805 1.00 89.12 73 VAL A N 1
ATOM 532 C CA . VAL A 1 73 ? -18.699 3.076 -2.398 1.00 89.12 73 VAL A CA 1
ATOM 533 C C . VAL A 1 73 ? -19.311 2.137 -1.357 1.00 89.12 73 VAL A C 1
ATOM 535 O O . VAL A 1 73 ? -20.513 1.878 -1.417 1.00 89.12 73 VAL A O 1
ATOM 538 N N . GLY A 1 74 ? -18.533 1.639 -0.392 1.00 85.12 74 GLY A N 1
ATOM 539 C CA . GLY A 1 74 ? -19.095 0.883 0.728 1.00 85.12 74 GLY A CA 1
ATOM 540 C C . GLY A 1 74 ? -18.132 -0.080 1.419 1.00 85.12 74 GLY A C 1
ATOM 541 O O . GLY A 1 74 ? -17.380 -0.818 0.783 1.00 85.12 74 GLY A O 1
ATOM 542 N N . VAL A 1 75 ? -18.242 -0.132 2.748 1.00 85.69 75 VAL A N 1
ATOM 543 C CA . VAL A 1 75 ? -17.389 -0.936 3.646 1.00 85.69 75 VAL A CA 1
ATOM 544 C C . VAL A 1 75 ? -17.651 -2.446 3.507 1.00 85.69 75 VAL A C 1
ATOM 546 O O . VAL A 1 75 ? -16.776 -3.267 3.770 1.00 85.69 75 VAL A O 1
ATOM 549 N N . ASP A 1 76 ? -18.826 -2.849 3.017 1.00 88.69 76 ASP A N 1
ATOM 550 C CA . ASP A 1 76 ? -19.153 -4.268 2.809 1.00 88.69 76 ASP A CA 1
ATOM 551 C C . ASP A 1 76 ? -18.277 -4.938 1.740 1.00 88.69 76 ASP A C 1
ATOM 553 O O . ASP A 1 76 ? -17.980 -6.134 1.824 1.00 88.69 76 ASP A O 1
ATOM 557 N N . PHE A 1 77 ? -17.861 -4.180 0.721 1.00 85.50 77 PHE A N 1
ATOM 558 C CA . PHE A 1 77 ? -16.931 -4.677 -0.291 1.00 85.50 77 PHE A CA 1
ATOM 559 C C . PHE A 1 77 ? -15.536 -4.879 0.305 1.00 85.50 77 PHE A C 1
ATOM 561 O O . PHE A 1 77 ? -14.899 -5.905 0.062 1.00 85.50 77 PHE A O 1
ATOM 568 N N . GLU A 1 78 ? -15.097 -3.934 1.136 1.00 86.56 78 GLU A N 1
ATOM 569 C CA . GLU A 1 78 ? -13.800 -3.963 1.809 1.00 86.56 78 GLU A CA 1
ATOM 570 C C . GLU A 1 78 ? -13.651 -5.204 2.697 1.00 86.56 78 GLU A C 1
ATOM 572 O O . GLU A 1 78 ? -12.660 -5.928 2.590 1.00 86.56 78 GLU A O 1
ATOM 577 N N . ILE A 1 79 ? -14.676 -5.530 3.491 1.00 89.50 79 ILE A N 1
ATOM 578 C CA . ILE A 1 79 ? -14.654 -6.703 4.379 1.00 89.50 79 ILE A CA 1
ATOM 579 C C . ILE A 1 79 ? -14.490 -8.004 3.579 1.00 89.50 79 ILE A C 1
ATOM 581 O O . ILE A 1 79 ? -13.729 -8.893 3.972 1.00 89.50 79 ILE A O 1
ATOM 585 N N . LYS A 1 80 ? -15.166 -8.127 2.429 1.00 89.12 80 LYS A N 1
ATOM 586 C CA . LYS A 1 80 ? -15.030 -9.303 1.554 1.00 89.12 80 LYS A CA 1
ATOM 587 C C . LYS A 1 80 ? -13.645 -9.366 0.909 1.00 89.12 80 LYS A C 1
ATOM 589 O O . LYS A 1 80 ? -13.050 -10.442 0.852 1.00 89.12 80 LYS A O 1
ATOM 594 N N . ALA A 1 81 ? -13.120 -8.226 0.459 1.00 90.25 81 ALA A N 1
ATOM 595 C CA . ALA A 1 81 ? -11.787 -8.136 -0.124 1.00 90.25 81 ALA A CA 1
ATOM 596 C C . ALA A 1 81 ? -10.695 -8.515 0.888 1.00 90.25 81 ALA A C 1
ATOM 598 O O . ALA A 1 81 ? -9.760 -9.228 0.530 1.00 90.25 81 ALA A O 1
ATOM 599 N N . GLN A 1 82 ? -10.834 -8.131 2.160 1.00 93.38 82 GLN A N 1
ATOM 600 C CA . GLN A 1 82 ? -9.851 -8.440 3.201 1.00 93.38 82 GLN A CA 1
ATOM 601 C C . GLN A 1 82 ? -9.635 -9.947 3.387 1.00 93.38 82 GLN A C 1
ATOM 603 O O . GLN A 1 82 ? -8.496 -10.391 3.531 1.00 93.38 82 GLN A O 1
ATOM 608 N N . VAL A 1 83 ? -10.703 -10.749 3.345 1.00 93.19 83 VAL A N 1
ATOM 609 C CA . VAL A 1 83 ? -10.583 -12.213 3.453 1.00 93.19 83 VAL A CA 1
ATOM 610 C C . VAL A 1 83 ? -9.798 -12.781 2.268 1.00 93.19 83 VAL A C 1
ATOM 612 O O . VAL A 1 83 ? -8.925 -13.626 2.454 1.00 93.19 83 VAL A O 1
ATOM 615 N N . VAL A 1 84 ? -10.053 -12.283 1.056 1.00 94.62 84 VAL A N 1
ATOM 616 C CA . VAL A 1 84 ? -9.317 -12.696 -0.149 1.00 94.62 84 VAL A CA 1
ATOM 617 C C . VAL A 1 84 ? -7.844 -12.290 -0.057 1.00 94.62 84 VAL A C 1
ATOM 619 O O . VAL A 1 84 ? -6.962 -13.115 -0.301 1.00 94.62 84 VAL A O 1
ATOM 622 N N . LEU A 1 85 ? -7.565 -11.050 0.351 1.00 93.00 85 LEU A N 1
ATOM 623 C CA . LEU A 1 85 ? -6.204 -10.542 0.534 1.00 93.00 85 LEU A CA 1
ATOM 624 C C . LEU A 1 85 ? -5.426 -11.355 1.577 1.00 93.00 85 LEU A C 1
ATOM 626 O O . LEU A 1 85 ? -4.252 -11.650 1.360 1.00 93.00 85 LEU A O 1
ATOM 630 N N . LEU A 1 86 ? -6.074 -11.786 2.664 1.00 95.25 86 LEU A N 1
ATOM 631 C CA . LEU A 1 86 ? -5.454 -12.627 3.691 1.00 95.25 86 LEU A CA 1
ATOM 632 C C . LEU A 1 86 ? -5.005 -13.986 3.133 1.00 95.25 86 LEU A C 1
ATOM 634 O O . LEU A 1 86 ? -3.907 -14.454 3.447 1.00 95.25 86 LEU A O 1
ATOM 638 N N . VAL A 1 87 ? -5.836 -14.615 2.298 1.00 96.69 87 VAL A N 1
ATOM 639 C CA . VAL A 1 87 ? -5.505 -15.896 1.656 1.00 96.69 87 VAL A CA 1
ATOM 640 C C . VAL A 1 87 ? -4.320 -15.727 0.711 1.00 96.69 87 VAL A C 1
ATOM 642 O O . VAL A 1 87 ? -3.376 -16.513 0.777 1.00 96.69 87 VAL A O 1
ATOM 645 N N . VAL A 1 88 ? -4.327 -14.682 -0.121 1.00 96.06 88 VAL A N 1
ATOM 646 C CA . VAL A 1 88 ? -3.226 -14.392 -1.055 1.00 96.06 88 VAL A CA 1
ATOM 647 C C . VAL A 1 88 ? -1.925 -14.103 -0.305 1.00 96.06 88 VAL A C 1
ATOM 649 O O . VAL A 1 88 ? -0.887 -14.655 -0.661 1.00 96.06 88 VAL A O 1
ATOM 652 N N . LEU A 1 89 ? -1.972 -13.299 0.760 1.00 96.00 89 LEU A N 1
ATOM 653 C CA . LEU A 1 89 ? -0.799 -12.982 1.578 1.00 96.00 89 LEU A CA 1
ATOM 654 C C . LEU A 1 89 ? -0.216 -14.240 2.233 1.00 96.00 89 LEU A C 1
ATOM 656 O O . LEU A 1 89 ? 0.994 -14.459 2.205 1.00 96.00 89 LEU A O 1
ATOM 660 N N . THR A 1 90 ? -1.080 -15.091 2.786 1.00 96.50 90 THR A N 1
ATOM 661 C CA . THR A 1 90 ? -0.660 -16.349 3.415 1.00 96.50 90 THR A CA 1
ATOM 662 C C . THR A 1 90 ? -0.051 -17.294 2.380 1.00 96.50 90 THR A C 1
ATOM 664 O O . THR A 1 90 ? 1.012 -17.865 2.618 1.00 96.50 90 THR A O 1
ATOM 667 N N . A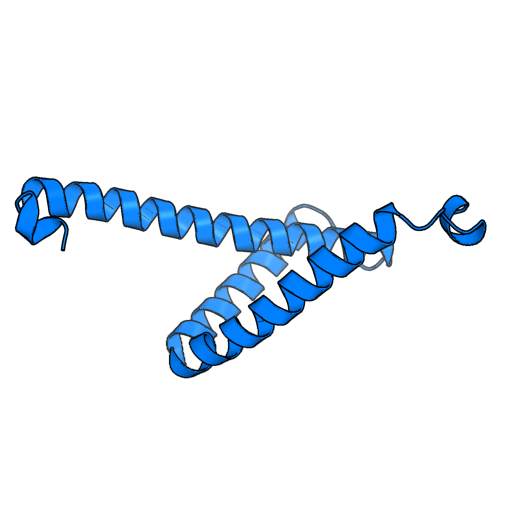LA A 1 91 ? -0.670 -17.416 1.202 1.00 96.69 91 ALA A N 1
ATOM 668 C CA . ALA A 1 91 ? -0.135 -18.204 0.096 1.00 96.69 91 ALA A CA 1
ATOM 669 C C . ALA A 1 91 ? 1.229 -17.676 -0.379 1.00 96.69 91 ALA A C 1
ATOM 671 O O . ALA A 1 91 ? 2.138 -18.471 -0.615 1.00 96.69 91 ALA A O 1
ATOM 672 N N . ALA A 1 92 ? 1.408 -16.354 -0.461 1.00 95.44 92 ALA A N 1
ATOM 673 C CA . ALA A 1 92 ? 2.686 -15.735 -0.806 1.00 95.44 92 ALA A CA 1
ATOM 674 C C . ALA A 1 92 ? 3.777 -16.054 0.229 1.00 95.44 92 ALA A C 1
ATOM 676 O O . ALA A 1 92 ? 4.895 -16.407 -0.150 1.00 95.44 92 ALA A O 1
ATOM 677 N N . LEU A 1 93 ? 3.447 -16.005 1.524 1.00 95.69 93 LEU A N 1
ATOM 678 C CA . LEU A 1 93 ? 4.373 -16.346 2.606 1.00 95.69 93 LEU A CA 1
ATOM 679 C C . LEU A 1 93 ? 4.771 -17.827 2.563 1.00 95.69 93 LEU A C 1
ATOM 681 O O . LEU A 1 93 ? 5.954 -18.147 2.672 1.00 95.69 93 LEU A O 1
ATOM 685 N N . VAL A 1 94 ? 3.810 -18.728 2.334 1.00 95.88 94 VAL A N 1
ATOM 686 C CA . VAL A 1 94 ? 4.084 -20.164 2.158 1.00 95.88 94 VAL A CA 1
ATOM 687 C C . VAL A 1 94 ? 4.951 -20.405 0.923 1.00 95.88 94 VAL A C 1
ATOM 689 O O . VAL A 1 94 ? 5.932 -21.136 1.011 1.00 95.88 94 VAL A O 1
ATOM 692 N N . ASN A 1 95 ? 4.645 -19.767 -0.210 1.00 94.31 95 ASN A N 1
ATOM 693 C CA . ASN A 1 95 ? 5.446 -19.881 -1.428 1.00 94.31 95 ASN A CA 1
ATOM 694 C C . ASN A 1 95 ? 6.890 -19.408 -1.207 1.00 94.31 95 ASN A C 1
ATOM 696 O O . ASN A 1 95 ? 7.826 -20.081 -1.629 1.00 94.31 95 ASN A O 1
ATOM 700 N N . TYR A 1 96 ? 7.081 -18.287 -0.511 1.00 92.19 96 TYR A N 1
ATOM 701 C CA . TYR A 1 96 ? 8.409 -17.789 -0.153 1.00 92.19 96 TYR A CA 1
ATOM 702 C C . TYR A 1 96 ? 9.164 -18.765 0.767 1.00 92.19 96 TYR A C 1
ATOM 704 O O . TYR A 1 96 ? 10.331 -19.082 0.523 1.00 92.19 96 TYR A O 1
ATOM 712 N N . ALA A 1 97 ? 8.486 -19.302 1.786 1.00 92.50 97 ALA A N 1
ATOM 713 C CA . ALA A 1 97 ? 9.063 -20.289 2.692 1.00 92.50 97 ALA A CA 1
ATOM 714 C C . ALA A 1 97 ? 9.484 -21.568 1.948 1.00 92.50 97 ALA A C 1
ATOM 716 O O . ALA A 1 97 ? 10.624 -22.002 2.078 1.00 92.50 97 ALA A O 1
ATOM 717 N N . VAL A 1 98 ? 8.606 -22.133 1.111 1.00 92.00 98 VAL A N 1
ATOM 718 C CA . VAL A 1 98 ? 8.906 -23.321 0.290 1.00 92.00 98 VAL A CA 1
ATOM 719 C C . VAL A 1 98 ? 10.026 -23.030 -0.712 1.00 92.00 98 VAL A C 1
ATOM 721 O O . VAL A 1 98 ? 10.932 -23.846 -0.871 1.00 92.00 98 VAL A O 1
ATOM 724 N N . GLY A 1 99 ? 10.017 -21.849 -1.335 1.00 87.81 99 GLY A N 1
ATOM 725 C CA . GLY A 1 99 ? 11.060 -21.402 -2.257 1.00 87.81 99 GLY A CA 1
ATOM 726 C C . GLY A 1 99 ? 12.450 -21.338 -1.621 1.00 87.81 99 GLY A C 1
ATOM 727 O O . GLY A 1 99 ? 13.434 -21.586 -2.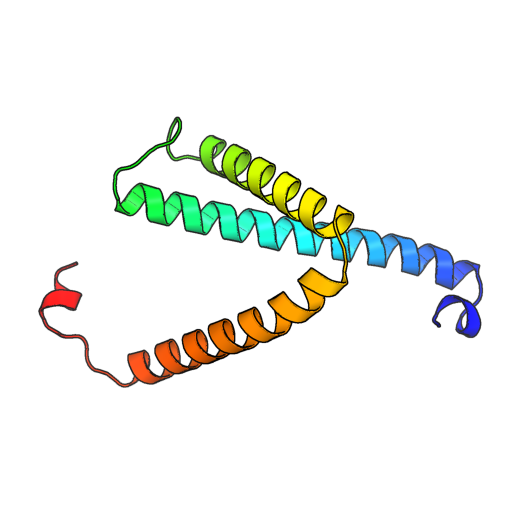306 1.00 87.81 99 GLY A O 1
ATOM 728 N N . THR A 1 100 ? 12.538 -21.096 -0.310 1.00 87.75 100 THR A N 1
ATOM 729 C CA . THR A 1 100 ? 13.815 -21.094 0.427 1.00 87.75 100 THR A CA 1
ATOM 730 C C . THR A 1 100 ? 14.422 -22.498 0.550 1.00 87.75 100 THR A C 1
ATOM 732 O O . THR A 1 100 ? 15.642 -22.641 0.589 1.00 87.75 100 THR A O 1
ATOM 735 N N . PHE A 1 101 ? 13.596 -23.550 0.571 1.00 87.00 101 PHE A N 1
ATOM 736 C CA . PHE A 1 101 ? 14.061 -24.941 0.650 1.00 87.00 101 PHE A CA 1
ATOM 737 C C . PHE A 1 101 ? 14.395 -25.556 -0.718 1.00 87.00 101 PHE A C 1
ATOM 739 O O . PHE A 1 101 ? 15.035 -26.606 -0.777 1.00 87.00 101 PHE A O 1
ATOM 746 N N . LEU A 1 102 ? 13.982 -24.924 -1.820 1.00 83.00 102 LEU A N 1
ATOM 747 C CA . LEU A 1 102 ? 14.249 -25.394 -3.178 1.00 83.00 102 LEU A CA 1
ATOM 748 C C . LEU A 1 102 ? 15.566 -24.803 -3.700 1.00 83.00 102 LEU A C 1
ATOM 750 O O . LEU A 1 102 ? 15.761 -23.591 -3.732 1.00 83.00 102 LEU A O 1
ATOM 754 N N . THR A 1 103 ? 16.489 -25.663 -4.138 1.00 73.62 103 THR A N 1
ATOM 755 C CA . THR A 1 103 ? 17.770 -25.228 -4.718 1.00 73.62 103 THR A CA 1
ATOM 756 C C . THR A 1 103 ? 17.535 -24.557 -6.081 1.00 73.62 103 THR A C 1
ATOM 758 O O . THR A 1 103 ? 16.778 -25.099 -6.890 1.00 73.62 103 THR A O 1
ATOM 761 N N . PRO A 1 104 ? 18.162 -23.402 -6.382 1.00 75.00 104 PRO A N 1
ATOM 762 C CA . PRO A 1 104 ? 17.903 -22.670 -7.620 1.00 75.00 104 PRO A 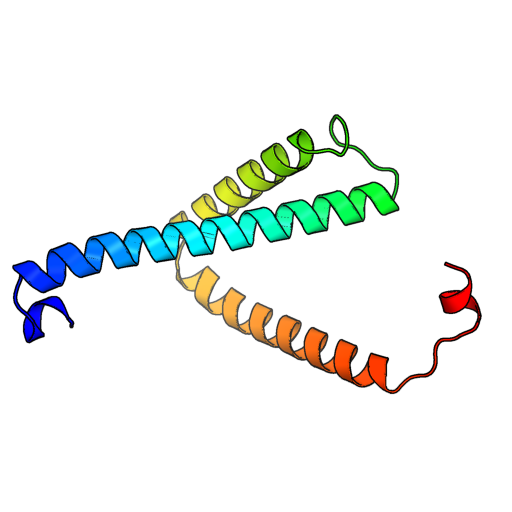CA 1
ATOM 763 C C . PRO A 1 104 ? 18.306 -23.473 -8.864 1.00 75.00 104 PRO A C 1
ATOM 765 O O . PRO A 1 104 ? 19.435 -23.954 -8.981 1.00 75.00 104 PRO A O 1
ATOM 768 N N . THR A 1 105 ? 17.384 -23.576 -9.824 1.00 70.75 105 THR A N 1
ATOM 769 C CA . THR A 1 105 ? 17.627 -24.197 -11.135 1.00 70.75 105 THR A CA 1
ATOM 770 C C . THR A 1 105 ? 18.616 -23.349 -11.948 1.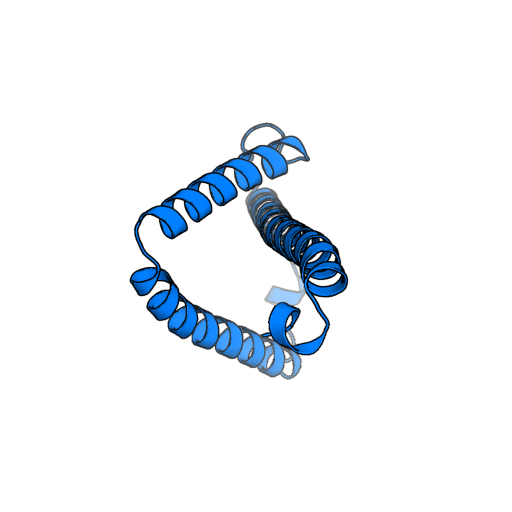00 70.75 105 THR A C 1
ATOM 772 O O . THR A 1 105 ? 18.626 -22.124 -11.832 1.00 70.75 105 THR A O 1
ATOM 775 N N . LEU A 1 106 ? 19.424 -23.964 -12.824 1.00 63.38 106 LEU A N 1
ATOM 776 C CA . LEU A 1 106 ? 20.465 -23.279 -13.620 1.00 63.38 106 LEU A CA 1
ATOM 777 C C . LEU A 1 106 ? 19.956 -22.058 -14.416 1.00 63.38 106 LEU A C 1
ATOM 779 O O . LEU A 1 106 ? 20.697 -21.098 -14.600 1.00 63.38 106 LEU A O 1
ATOM 783 N N . VAL A 1 107 ? 18.683 -22.056 -14.821 1.00 65.06 107 VAL A N 1
ATOM 784 C CA . VAL A 1 107 ? 18.032 -20.932 -15.520 1.00 65.06 107 VAL A CA 1
ATOM 785 C C . VAL A 1 107 ? 17.814 -19.715 -14.604 1.00 65.06 107 VAL A C 1
ATOM 787 O O . VAL A 1 107 ? 17.941 -18.584 -15.060 1.00 65.06 107 VAL A O 1
ATOM 790 N N . GLN A 1 108 ? 17.550 -19.918 -13.308 1.00 60.31 108 GLN A N 1
ATOM 791 C CA . GLN A 1 108 ? 17.407 -18.838 -12.315 1.00 60.31 108 GLN A CA 1
ATOM 792 C C . GLN A 1 108 ? 18.746 -18.252 -11.865 1.00 60.31 108 GLN A C 1
ATOM 794 O O . GLN A 1 108 ? 18.771 -17.141 -11.358 1.00 60.31 108 GLN A O 1
ATOM 799 N N . ARG A 1 109 ? 19.856 -18.969 -12.072 1.00 55.78 109 ARG A N 1
ATOM 800 C CA . ARG A 1 109 ? 21.211 -18.486 -11.763 1.00 55.78 109 ARG A CA 1
ATOM 801 C C . ARG A 1 109 ? 21.795 -17.581 -12.861 1.00 55.78 109 ARG A C 1
ATOM 803 O O . ARG A 1 109 ? 22.850 -16.994 -12.656 1.00 55.78 109 ARG A O 1
ATOM 810 N N . SER A 1 110 ? 21.145 -17.527 -14.027 1.00 49.47 110 SER A N 1
ATOM 811 C CA . SER A 1 110 ? 21.595 -16.786 -15.215 1.00 49.47 110 SER A CA 1
ATOM 812 C C . SER A 1 110 ? 20.823 -15.478 -15.464 1.00 49.47 110 SER A C 1
ATOM 814 O O . SER A 1 110 ? 21.125 -14.793 -16.444 1.00 49.47 110 SER A O 1
ATOM 816 N N . LYS A 1 111 ? 19.830 -15.153 -14.629 1.00 47.47 111 LYS A N 1
ATOM 817 C CA . LYS A 1 111 ? 19.169 -13.840 -14.572 1.00 47.47 111 LYS A CA 1
ATOM 818 C C . LYS A 1 111 ? 19.712 -13.064 -13.383 1.00 47.47 111 LYS A C 1
ATOM 820 O O . LYS A 1 111 ? 19.833 -11.833 -13.535 1.00 47.47 111 LYS A O 1
#

Organism: Romanomermis culicivorax (NCBI:txid13658)